Protein AF-A0A0B8QB41-F1 (afdb_monomer)

Structure (mmCIF, N/CA/C/O backbone):
data_AF-A0A0B8QB41-F1
#
_entry.id   AF-A0A0B8QB41-F1
#
loop_
_atom_site.group_PDB
_atom_site.id
_atom_site.type_symbol
_atom_site.label_atom_id
_atom_site.label_alt_id
_atom_site.label_comp_id
_atom_site.label_asym_id
_atom_site.label_entity_id
_atom_site.label_seq_id
_atom_site.pdbx_PDB_ins_code
_atom_site.Cartn_x
_atom_site.Cartn_y
_atom_site.Cartn_z
_atom_site.occupancy
_atom_site.B_iso_or_equiv
_atom_site.auth_seq_id
_atom_site.auth_comp_id
_atom_site.auth_asym_id
_atom_site.auth_atom_id
_atom_site.pdbx_PDB_model_num
ATOM 1 N N . MET A 1 1 ? 53.545 16.743 -6.040 1.00 55.19 1 MET A N 1
ATOM 2 C CA . MET A 1 1 ? 52.517 17.597 -5.387 1.00 55.19 1 MET A CA 1
ATOM 3 C C . MET A 1 1 ? 51.508 18.219 -6.361 1.00 55.19 1 MET A C 1
ATOM 5 O O . MET A 1 1 ? 50.331 18.245 -6.035 1.00 55.19 1 MET A O 1
ATOM 9 N N . LYS A 1 2 ? 51.918 18.702 -7.549 1.00 59.25 2 LYS A N 1
ATOM 10 C CA . LYS A 1 2 ? 50.999 19.301 -8.545 1.00 59.25 2 LYS A CA 1
ATOM 11 C C . LYS A 1 2 ? 50.004 18.291 -9.150 1.00 59.25 2 LYS A C 1
ATOM 13 O O . LYS A 1 2 ? 48.825 18.594 -9.238 1.00 59.25 2 LYS A O 1
ATOM 18 N N . PHE A 1 3 ? 50.458 17.072 -9.456 1.00 60.97 3 PHE A N 1
ATOM 19 C CA . PHE A 1 3 ? 49.613 15.994 -9.998 1.00 60.97 3 PHE A CA 1
ATOM 20 C C . PHE A 1 3 ? 48.490 15.551 -9.047 1.00 60.97 3 PHE A C 1
ATOM 22 O O . PHE A 1 3 ? 47.358 15.380 -9.479 1.00 60.97 3 PHE A O 1
ATOM 29 N N . ALA A 1 4 ? 48.778 15.447 -7.745 1.00 66.38 4 ALA A N 1
ATOM 30 C CA . ALA A 1 4 ? 47.772 15.104 -6.738 1.00 66.38 4 ALA A CA 1
ATOM 31 C C . ALA A 1 4 ? 46.666 16.172 -6.641 1.00 66.38 4 ALA A C 1
ATOM 33 O O . ALA A 1 4 ? 45.495 15.828 -6.565 1.00 66.38 4 ALA A O 1
ATOM 34 N N . LYS A 1 5 ? 47.022 17.463 -6.740 1.00 65.56 5 LYS A N 1
ATOM 35 C CA . LYS A 1 5 ? 46.047 18.569 -6.758 1.00 65.56 5 LYS A CA 1
ATOM 36 C C . LYS A 1 5 ? 45.160 18.557 -8.008 1.00 65.56 5 LYS A C 1
ATOM 38 O O . LYS A 1 5 ? 43.971 18.832 -7.902 1.00 65.56 5 LYS A O 1
ATOM 43 N N . ILE A 1 6 ? 45.725 18.220 -9.170 1.00 75.62 6 ILE A N 1
ATOM 44 C CA . ILE A 1 6 ? 44.975 18.102 -10.432 1.00 75.62 6 ILE A CA 1
ATOM 45 C C . ILE A 1 6 ? 43.997 16.920 -10.364 1.00 75.62 6 ILE A C 1
ATOM 47 O O . ILE A 1 6 ? 42.848 17.056 -10.771 1.00 75.62 6 ILE A O 1
ATOM 51 N N . LEU A 1 7 ? 44.419 15.793 -9.781 1.00 76.12 7 LEU A N 1
ATOM 52 C CA . LEU A 1 7 ? 43.577 14.606 -9.625 1.00 76.12 7 LEU A CA 1
ATOM 53 C C . LEU A 1 7 ? 42.414 14.840 -8.646 1.00 76.12 7 LEU A C 1
ATOM 55 O O . LEU A 1 7 ? 41.284 14.456 -8.935 1.00 76.12 7 LEU A O 1
ATOM 59 N N . SER A 1 8 ? 42.660 15.524 -7.524 1.00 74.75 8 SER A N 1
ATOM 60 C CA . SER A 1 8 ? 41.602 15.893 -6.573 1.00 74.75 8 SER A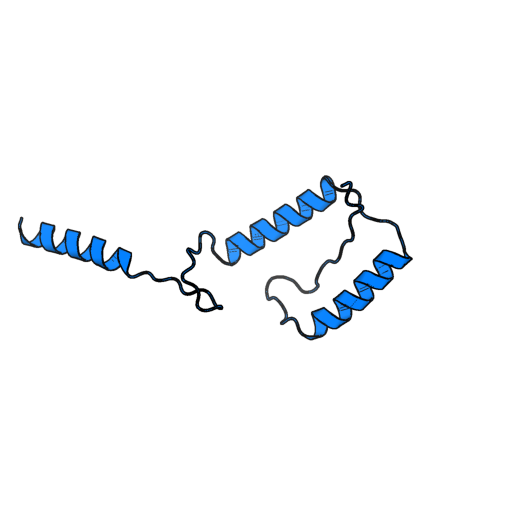 CA 1
ATOM 61 C C . SER A 1 8 ? 40.587 16.866 -7.178 1.00 74.75 8 SER A C 1
ATOM 63 O O . SER A 1 8 ? 39.390 16.716 -6.949 1.00 74.75 8 SER A O 1
ATOM 65 N N . LEU A 1 9 ? 41.040 17.835 -7.982 1.00 77.62 9 LEU A N 1
ATOM 66 C CA . LEU A 1 9 ? 40.146 18.782 -8.651 1.00 77.62 9 LEU A CA 1
ATOM 67 C C . LEU A 1 9 ? 39.301 18.094 -9.734 1.00 77.62 9 LEU A C 1
ATOM 69 O O . LEU A 1 9 ? 38.110 18.371 -9.846 1.00 77.62 9 LEU A O 1
ATOM 73 N N . ALA A 1 10 ? 39.888 17.152 -10.477 1.00 76.81 10 ALA A N 1
ATOM 74 C CA . ALA A 1 10 ? 39.166 16.351 -11.462 1.00 76.81 10 ALA A CA 1
ATOM 75 C C . ALA A 1 10 ? 38.068 15.485 -10.819 1.00 76.81 10 ALA A C 1
ATOM 77 O O . ALA A 1 10 ? 36.980 15.369 -11.376 1.00 76.81 10 ALA A O 1
ATOM 78 N N . LEU A 1 11 ? 38.318 14.931 -9.627 1.00 74.31 11 LEU A N 1
ATOM 79 C CA . LEU A 1 11 ? 37.346 14.100 -8.911 1.00 74.31 11 LEU A CA 1
ATOM 80 C C . LEU A 1 11 ? 36.149 14.914 -8.385 1.00 74.31 11 LEU A C 1
ATOM 82 O O . LEU A 1 11 ? 35.010 14.459 -8.469 1.00 74.31 11 LEU A O 1
ATOM 86 N N . VAL A 1 12 ? 36.391 16.141 -7.908 1.00 73.06 12 VAL A N 1
ATOM 87 C CA . VAL A 1 12 ? 35.328 17.076 -7.489 1.00 73.06 12 VAL A CA 1
ATOM 88 C C . VAL A 1 12 ? 34.487 17.523 -8.685 1.00 73.06 12 VAL A C 1
ATOM 90 O O . VAL A 1 12 ? 33.262 17.535 -8.605 1.00 73.06 12 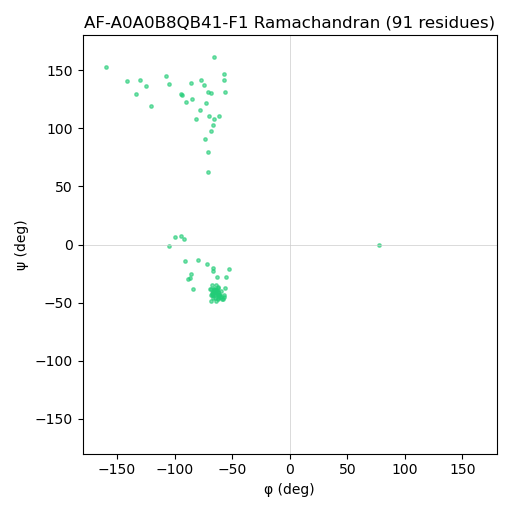VAL A O 1
ATOM 93 N N . VAL A 1 13 ? 35.130 17.841 -9.811 1.00 70.06 13 VAL A N 1
ATOM 94 C CA . VAL A 1 13 ? 34.433 18.234 -11.044 1.00 70.06 13 VAL A CA 1
ATOM 95 C C . VAL A 1 13 ? 33.605 17.075 -11.605 1.00 70.06 13 VAL A C 1
ATOM 97 O O . VAL A 1 13 ? 32.474 17.297 -12.023 1.00 70.06 13 VAL A O 1
ATOM 100 N N . ALA A 1 14 ? 34.102 15.836 -11.547 1.00 66.31 14 ALA A N 1
ATOM 101 C CA . ALA A 1 14 ? 33.359 14.654 -11.988 1.00 66.31 14 ALA A CA 1
ATOM 102 C C . ALA A 1 14 ? 32.089 14.390 -11.154 1.00 66.31 14 ALA A C 1
ATOM 104 O O . ALA A 1 14 ? 31.072 13.974 -11.709 1.00 66.31 14 ALA A O 1
ATOM 105 N N . GLY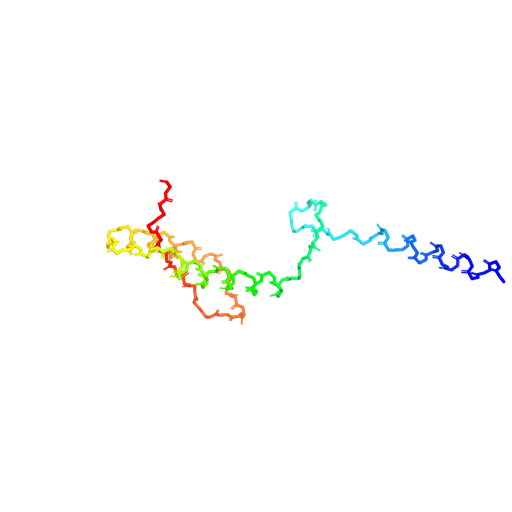 A 1 15 ? 32.110 14.684 -9.848 1.00 63.34 15 GLY A N 1
ATOM 106 C CA . GLY A 1 15 ? 30.943 14.536 -8.968 1.00 63.34 15 GLY A CA 1
ATOM 107 C C . GLY A 1 15 ? 29.790 15.502 -9.275 1.00 63.34 15 GLY A C 1
ATOM 108 O O . GLY A 1 15 ? 28.640 15.195 -8.970 1.00 63.34 15 GLY A O 1
ATOM 109 N N . LEU A 1 16 ? 30.068 16.639 -9.922 1.00 61.97 16 LEU A N 1
ATOM 110 C CA . LEU A 1 16 ? 29.058 17.651 -10.264 1.00 61.97 16 LEU A CA 1
ATOM 111 C C . LEU A 1 16 ? 28.229 17.299 -11.514 1.00 61.97 16 LEU A C 1
ATOM 113 O O . LEU A 1 16 ? 27.186 17.909 -11.737 1.00 61.97 16 LEU A O 1
ATOM 117 N N . PHE A 1 17 ? 28.654 16.311 -12.312 1.00 58.31 17 PHE A N 1
ATOM 118 C CA . PHE A 1 17 ? 27.949 15.876 -13.530 1.00 58.31 17 PHE A CA 1
ATOM 119 C C . PHE A 1 17 ? 26.999 14.687 -13.317 1.00 58.31 17 PHE A C 1
ATOM 121 O O . PHE A 1 17 ? 26.435 14.168 -14.282 1.00 58.31 17 PHE A O 1
ATOM 128 N N . GLY A 1 18 ? 26.777 14.261 -12.069 1.00 56.03 18 GLY A N 1
ATOM 129 C CA . GLY A 1 18 ? 25.772 13.258 -11.708 1.00 56.03 18 GL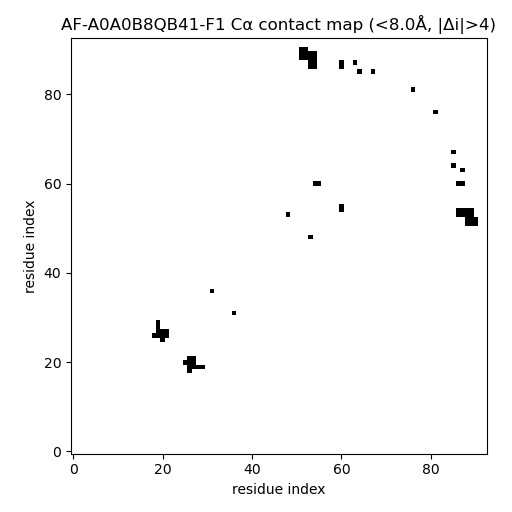Y A CA 1
ATOM 130 C C . GLY A 1 18 ? 24.341 13.792 -11.833 1.00 56.03 18 GLY A C 1
ATOM 131 O O . GLY A 1 18 ? 23.628 13.901 -10.840 1.00 56.03 18 GLY A O 1
ATOM 132 N N . CYS A 1 19 ? 23.907 14.164 -13.038 1.00 59.69 19 CYS A N 1
ATOM 133 C CA . CYS A 1 19 ? 22.531 14.577 -13.297 1.00 59.69 19 CYS A CA 1
ATOM 134 C C . CYS A 1 19 ? 21.612 13.348 -13.280 1.00 59.69 19 CYS A C 1
ATOM 136 O O . CYS A 1 19 ? 21.381 12.716 -14.312 1.00 59.69 19 CYS A O 1
ATOM 138 N N . ALA A 1 20 ? 21.069 13.018 -12.108 1.00 56.16 20 ALA A N 1
ATOM 139 C CA . ALA A 1 20 ? 19.929 12.118 -12.005 1.00 56.16 20 ALA A CA 1
ATOM 140 C C . ALA A 1 20 ? 18.740 12.755 -12.745 1.00 56.16 20 ALA A C 1
ATOM 142 O O . ALA A 1 20 ? 18.214 13.796 -12.345 1.00 56.16 20 ALA A O 1
ATOM 143 N N . LYS A 1 21 ? 18.349 12.170 -13.878 1.00 53.28 21 LYS A N 1
ATOM 144 C CA . LYS A 1 21 ? 17.190 12.630 -14.645 1.00 53.28 21 LYS A CA 1
ATOM 145 C C . LYS A 1 21 ? 15.937 11.991 -14.063 1.00 53.28 21 LYS A C 1
ATOM 147 O O . LYS A 1 21 ? 15.855 10.771 -13.965 1.00 53.28 21 LYS A O 1
ATOM 152 N N . SER A 1 22 ? 14.959 12.817 -13.696 1.00 53.41 22 SER A N 1
ATOM 153 C CA . SER A 1 22 ? 13.607 12.334 -13.415 1.00 53.41 22 SER A CA 1
ATOM 154 C C . SER A 1 22 ? 13.061 11.589 -14.639 1.00 53.41 22 SER A C 1
ATOM 156 O O . SER A 1 22 ? 13.304 12.053 -15.759 1.00 53.41 22 SER A O 1
ATOM 158 N N . PRO A 1 23 ? 12.233 10.543 -14.470 1.00 53.19 23 PRO A N 1
ATOM 159 C CA . PRO A 1 23 ? 11.448 9.964 -15.565 1.00 53.19 23 PRO A CA 1
ATOM 160 C C . PRO A 1 23 ? 10.609 11.007 -16.329 1.00 53.19 23 PRO A C 1
ATOM 162 O O . PRO A 1 23 ? 10.259 10.801 -17.484 1.00 53.19 23 PRO A O 1
ATOM 165 N N . THR A 1 24 ? 10.331 12.159 -15.702 1.00 67.38 24 THR A N 1
ATOM 166 C CA . THR A 1 24 ? 9.588 13.295 -16.280 1.00 67.38 24 THR A CA 1
ATOM 167 C C . THR A 1 24 ? 10.466 14.357 -16.960 1.00 67.38 24 THR A C 1
ATOM 169 O O . THR A 1 24 ? 9.968 15.408 -17.354 1.00 67.38 24 THR A O 1
ATOM 172 N N . GLY A 1 25 ? 11.782 14.144 -17.074 1.00 58.16 25 GLY A N 1
ATOM 173 C CA . GLY A 1 25 ? 12.707 15.088 -17.719 1.00 58.16 25 GLY A CA 1
ATOM 174 C C . GLY A 1 25 ? 13.087 16.312 -16.877 1.00 58.16 25 GLY A C 1
ATOM 175 O O . GLY A 1 25 ? 13.897 17.129 -17.314 1.00 58.16 25 GLY A O 1
ATOM 176 N N . ARG A 1 26 ? 12.560 16.441 -15.652 1.00 66.06 26 ARG A N 1
ATOM 177 C CA . ARG A 1 26 ? 12.990 17.481 -14.708 1.00 66.06 26 ARG A CA 1
ATOM 178 C C . ARG A 1 26 ? 14.324 17.122 -14.056 1.00 66.06 26 ARG A C 1
ATOM 180 O O . ARG A 1 26 ? 14.542 15.973 -13.664 1.00 66.06 26 ARG A O 1
ATOM 187 N N . ASN A 1 27 ? 15.172 18.130 -13.856 1.00 59.25 27 ASN A N 1
ATOM 188 C CA . ASN A 1 27 ? 16.317 18.028 -12.955 1.00 59.25 27 ASN A CA 1
ATOM 189 C C . ASN A 1 27 ? 15.774 17.891 -11.527 1.00 59.25 27 ASN A C 1
ATOM 191 O O . ASN A 1 27 ? 15.284 18.865 -10.957 1.00 59.25 27 ASN A O 1
ATOM 195 N N . GLN A 1 28 ? 15.794 16.676 -10.981 1.00 59.72 28 GLN A N 1
ATOM 196 C CA . GLN A 1 28 ? 15.351 16.404 -9.619 1.00 59.72 28 GLN A CA 1
ATOM 197 C C . GLN A 1 28 ? 16.476 15.716 -8.858 1.00 59.72 28 GLN A C 1
ATOM 199 O O . GLN A 1 28 ? 17.116 14.800 -9.372 1.00 59.72 28 GLN A O 1
ATOM 204 N N . VAL A 1 29 ? 16.700 16.144 -7.622 1.00 73.62 29 VAL A N 1
ATOM 205 C CA . VAL A 1 29 ? 17.589 15.424 -6.715 1.00 73.62 29 VAL A CA 1
ATOM 206 C C . VAL A 1 29 ? 16.813 14.224 -6.181 1.00 73.62 29 VAL A C 1
ATOM 208 O O . VAL A 1 29 ? 15.792 14.389 -5.515 1.00 73.62 29 VAL A O 1
ATOM 211 N N . ILE A 1 30 ? 17.269 13.016 -6.507 1.00 72.56 30 ILE A N 1
ATOM 212 C CA . ILE A 1 30 ? 16.731 11.780 -5.936 1.00 72.56 30 ILE A CA 1
ATOM 213 C C . ILE A 1 30 ? 17.397 11.590 -4.571 1.00 72.56 30 ILE A C 1
ATOM 215 O O . ILE A 1 30 ? 18.591 11.316 -4.499 1.00 72.56 30 ILE A O 1
ATOM 219 N N . LEU 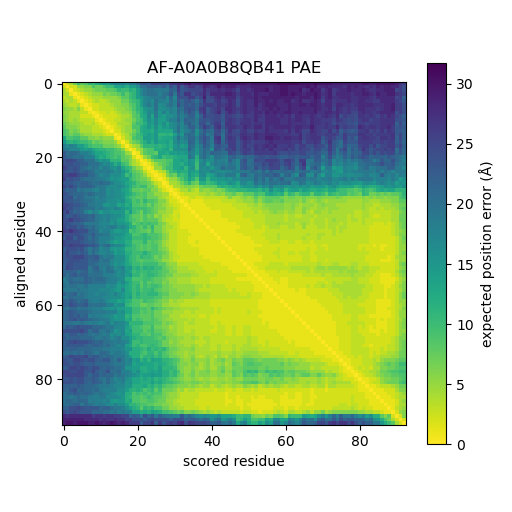A 1 31 ? 16.633 11.793 -3.495 1.00 84.06 31 LEU A N 1
ATOM 220 C CA . LEU A 1 31 ? 17.131 11.677 -2.116 1.00 84.06 31 LEU A CA 1
ATOM 221 C C . LEU A 1 31 ? 17.084 10.241 -1.578 1.00 84.06 31 LEU A C 1
ATOM 223 O O . LEU A 1 31 ? 17.852 9.900 -0.685 1.00 84.06 31 LEU A O 1
ATOM 227 N N . PHE A 1 32 ? 16.193 9.414 -2.123 1.00 84.94 32 PHE A N 1
ATOM 228 C CA . PHE A 1 32 ? 15.946 8.045 -1.679 1.00 84.94 32 PHE A CA 1
ATOM 229 C C . PHE A 1 32 ? 15.974 7.103 -2.877 1.00 84.94 32 PHE A C 1
ATOM 231 O O . PHE A 1 32 ? 15.462 7.452 -3.942 1.00 84.94 32 PHE A O 1
ATOM 238 N N . SER A 1 33 ? 16.542 5.910 -2.701 1.00 86.38 33 SER A N 1
ATOM 239 C CA . SER A 1 33 ? 16.433 4.849 -3.705 1.00 86.38 33 SER A CA 1
ATOM 240 C C . SER A 1 33 ? 14.985 4.373 -3.851 1.00 86.38 33 SER A C 1
ATOM 242 O O . SER A 1 33 ? 14.171 4.534 -2.940 1.00 86.38 33 SER A O 1
ATOM 244 N N . ASP A 1 34 ? 14.672 3.700 -4.958 1.00 83.19 34 ASP A N 1
ATOM 245 C CA . ASP A 1 34 ? 13.348 3.096 -5.170 1.00 83.19 34 ASP A CA 1
ATOM 246 C C . ASP A 1 34 ? 12.971 2.117 -4.043 1.00 83.19 34 ASP A C 1
ATOM 248 O O . ASP A 1 34 ? 11.824 2.076 -3.591 1.00 83.19 34 ASP A O 1
ATOM 252 N N . SER A 1 35 ? 13.953 1.367 -3.530 1.00 86.25 35 SER A N 1
ATOM 253 C CA . SER A 1 35 ? 13.768 0.457 -2.396 1.00 86.25 35 SER A CA 1
ATOM 254 C C . SER A 1 35 ? 13.474 1.196 -1.088 1.00 86.25 35 SER A C 1
ATOM 256 O O . SER A 1 35 ? 12.561 0.800 -0.365 1.00 86.25 35 SER A O 1
ATOM 258 N N . GLN A 1 36 ? 14.191 2.289 -0.803 1.00 89.75 36 GLN A N 1
ATOM 259 C CA . GLN A 1 36 ? 13.930 3.127 0.370 1.00 89.75 36 GLN A CA 1
ATOM 260 C C . GLN A 1 36 ? 12.553 3.787 0.275 1.00 89.75 36 GLN A C 1
ATOM 262 O O . GLN A 1 36 ? 11.811 3.781 1.251 1.00 89.75 36 GLN A O 1
ATOM 267 N N . MET A 1 37 ? 12.180 4.303 -0.898 1.00 88.62 37 MET A N 1
ATOM 268 C CA . MET A 1 37 ? 10.867 4.910 -1.117 1.00 88.62 37 MET A CA 1
ATOM 269 C C . MET A 1 37 ? 9.734 3.895 -0.934 1.00 88.62 37 MET A C 1
ATOM 271 O O . MET A 1 37 ? 8.739 4.198 -0.281 1.00 88.62 37 MET A O 1
ATOM 275 N N . SER A 1 38 ? 9.904 2.673 -1.447 1.00 87.81 38 SER A N 1
ATOM 276 C CA . SER A 1 38 ? 8.928 1.590 -1.265 1.00 87.81 38 SER A CA 1
ATOM 277 C C . SER A 1 38 ? 8.757 1.225 0.212 1.00 87.81 38 SER A C 1
ATOM 279 O O . SER A 1 38 ? 7.634 1.076 0.689 1.00 87.81 38 SER A O 1
ATOM 281 N N . GLN A 1 39 ? 9.865 1.127 0.955 1.00 91.06 39 GLN A N 1
ATOM 282 C CA . GLN A 1 39 ? 9.839 0.840 2.388 1.00 91.06 39 GLN A CA 1
ATOM 283 C C . GLN A 1 39 ? 9.162 1.960 3.187 1.00 91.06 39 GLN A C 1
ATOM 285 O O . GLN A 1 39 ? 8.323 1.677 4.040 1.00 91.06 39 GLN A O 1
ATOM 290 N N . LEU A 1 40 ? 9.504 3.220 2.900 1.00 93.44 40 LEU A N 1
ATOM 291 C CA . LEU A 1 40 ? 8.884 4.381 3.537 1.00 93.44 40 LEU A CA 1
ATOM 292 C C . LEU A 1 40 ? 7.379 4.424 3.256 1.00 93.44 40 LEU A C 1
ATOM 294 O O . LEU A 1 40 ? 6.603 4.619 4.183 1.00 93.44 40 LEU A O 1
ATOM 298 N N . GLY A 1 41 ? 6.960 4.171 2.013 1.00 91.88 41 GLY A N 1
ATOM 299 C CA . GLY A 1 41 ? 5.545 4.100 1.647 1.00 91.88 41 GLY A CA 1
ATOM 300 C C . GLY A 1 41 ? 4.784 3.028 2.431 1.00 91.88 41 GLY A C 1
ATOM 301 O O . GLY A 1 41 ? 3.735 3.322 3.000 1.00 91.88 41 GLY A O 1
ATOM 302 N N . ALA A 1 42 ? 5.337 1.814 2.525 1.00 92.38 42 ALA A N 1
ATOM 303 C CA . ALA A 1 42 ? 4.738 0.732 3.308 1.00 92.38 42 ALA A CA 1
ATOM 304 C C . ALA A 1 42 ? 4.644 1.087 4.803 1.00 92.38 42 ALA A C 1
ATOM 306 O O . ALA A 1 42 ? 3.596 0.908 5.419 1.00 92.38 42 ALA A O 1
ATOM 307 N N . GLN A 1 43 ? 5.711 1.650 5.378 1.00 95.81 43 GLN A N 1
ATOM 308 C CA . GLN A 1 43 ? 5.725 2.074 6.778 1.00 95.81 43 GLN A CA 1
ATOM 309 C C . GLN A 1 43 ? 4.694 3.176 7.056 1.00 95.81 43 GLN A C 1
ATOM 311 O O . GLN A 1 43 ? 3.946 3.083 8.028 1.00 95.81 43 GLN A O 1
ATOM 316 N N . SER A 1 44 ? 4.638 4.208 6.210 1.00 96.00 44 SER A N 1
ATOM 317 C CA . SER A 1 44 ? 3.671 5.298 6.354 1.00 96.00 44 SER A CA 1
ATOM 318 C C . SER A 1 44 ? 2.234 4.800 6.231 1.00 96.00 44 SER A C 1
ATOM 320 O O . SER A 1 44 ? 1.368 5.266 6.964 1.00 96.00 44 SER A O 1
ATOM 322 N N . PHE A 1 45 ? 1.973 3.828 5.357 1.00 95.56 45 PHE A N 1
ATOM 323 C CA . PHE A 1 45 ? 0.644 3.246 5.211 1.00 95.56 45 PHE A CA 1
ATOM 324 C C . PHE A 1 45 ? 0.205 2.454 6.454 1.00 95.56 45 PHE A C 1
ATOM 326 O O . PHE A 1 45 ? -0.918 2.626 6.929 1.00 95.56 45 PHE A O 1
ATOM 333 N N . GLU A 1 46 ? 1.098 1.654 7.047 1.00 96.31 46 GLU A N 1
ATOM 334 C CA . GLU A 1 46 ? 0.822 0.980 8.325 1.00 96.31 46 GLU A CA 1
ATOM 335 C C . GLU A 1 46 ? 0.588 1.974 9.465 1.00 96.31 46 GLU A C 1
ATOM 337 O O . GLU A 1 46 ? -0.334 1.800 10.263 1.00 96.31 46 GLU A O 1
ATOM 342 N N . GLN A 1 47 ? 1.374 3.051 9.517 1.00 96.62 47 GLN A N 1
ATOM 343 C CA . GLN A 1 47 ? 1.182 4.119 10.495 1.00 96.62 47 GLN A CA 1
ATOM 344 C C . GLN A 1 47 ? -0.188 4.793 10.324 1.00 96.62 47 GLN A C 1
ATOM 346 O O . GLN A 1 47 ? -0.908 4.975 11.303 1.00 96.62 47 GLN A O 1
ATOM 351 N N . MET A 1 48 ? -0.608 5.082 9.089 1.00 95.19 48 MET A N 1
ATOM 352 C CA . MET A 1 48 ? -1.937 5.640 8.818 1.00 95.19 48 MET A CA 1
ATOM 353 C C . MET A 1 48 ? -3.065 4.724 9.303 1.00 95.19 48 MET A C 1
ATOM 355 O O . MET A 1 48 ? -4.025 5.220 9.885 1.00 95.19 48 MET A O 1
ATOM 359 N N . LYS A 1 49 ? -2.944 3.401 9.129 1.00 95.31 49 LYS A N 1
ATOM 360 C CA . LYS A 1 49 ? -3.930 2.433 9.647 1.00 95.31 49 LYS A CA 1
ATOM 361 C C . LYS A 1 49 ? -4.041 2.431 11.171 1.00 95.31 49 LYS A C 1
ATOM 363 O O . LYS A 1 49 ? -5.100 2.096 11.694 1.00 95.31 49 LYS A O 1
ATOM 368 N N . GLN A 1 50 ? -2.972 2.793 11.875 1.00 95.12 50 GLN A N 1
ATOM 369 C CA . GLN A 1 50 ? -2.964 2.894 13.335 1.00 95.12 50 GLN A CA 1
ATOM 370 C C . GLN A 1 50 ? -3.506 4.241 13.827 1.00 95.12 50 GLN A C 1
ATOM 372 O O . GLN A 1 50 ? -4.201 4.292 14.840 1.00 95.12 50 GLN A O 1
ATOM 377 N N . GLU A 1 51 ? -3.181 5.327 13.127 1.00 94.56 51 GLU A N 1
ATOM 378 C CA . GLU A 1 51 ? -3.494 6.695 13.556 1.00 94.56 51 GLU A CA 1
ATOM 379 C C . GLU A 1 51 ? -4.866 7.185 13.086 1.00 94.56 51 GLU A C 1
ATOM 381 O O . GLU A 1 51 ? -5.485 8.020 13.746 1.00 94.56 51 GLU A O 1
ATOM 386 N N . GLN A 1 52 ? -5.348 6.694 11.943 1.00 94.25 52 GLN A N 1
ATOM 387 C CA . GLN A 1 52 ? -6.590 7.148 11.328 1.00 94.25 52 GLN A CA 1
ATOM 388 C C . GLN A 1 52 ? -7.692 6.107 11.474 1.00 94.25 52 GLN A C 1
ATOM 390 O O . GLN A 1 52 ? -7.477 4.898 11.398 1.00 94.25 52 GLN A O 1
ATOM 395 N N . LYS A 1 53 ? -8.923 6.590 11.637 1.00 95.06 53 LYS A N 1
ATOM 396 C CA . LYS A 1 53 ? -10.091 5.719 11.664 1.00 95.06 53 LYS A CA 1
ATOM 397 C C . LYS A 1 53 ? -10.370 5.199 10.253 1.00 95.06 53 LYS A C 1
ATOM 399 O O . LYS A 1 53 ? -10.608 5.983 9.341 1.00 95.06 53 LYS A O 1
ATOM 404 N N . ILE A 1 54 ? -10.383 3.880 10.086 1.00 95.75 54 ILE A N 1
ATOM 405 C CA . ILE A 1 54 ? -10.799 3.239 8.833 1.00 95.75 54 ILE A CA 1
ATOM 406 C C . ILE A 1 54 ? -12.314 3.391 8.667 1.00 95.75 54 ILE A C 1
ATOM 408 O O . ILE A 1 54 ? -13.084 3.112 9.594 1.00 95.75 54 ILE A O 1
ATOM 412 N N . SER A 1 55 ? -12.731 3.824 7.480 1.00 96.75 55 SER A N 1
ATOM 413 C CA . SER A 1 55 ? -14.131 4.035 7.146 1.00 96.75 55 SER A CA 1
ATOM 414 C C . SER A 1 55 ? -14.885 2.715 7.064 1.00 96.75 55 SER A C 1
ATOM 416 O O . SER A 1 55 ? -14.473 1.788 6.367 1.00 96.75 55 SER A O 1
ATOM 418 N N . GLN A 1 56 ? -16.028 2.638 7.744 1.00 96.44 56 GLN A N 1
ATOM 419 C CA . GLN A 1 56 ? -16.938 1.488 7.666 1.00 96.44 56 GLN A CA 1
ATOM 420 C C . GLN A 1 56 ? -18.127 1.727 6.725 1.00 96.44 56 GLN A C 1
ATOM 422 O O . GLN A 1 56 ? -19.036 0.896 6.654 1.00 96.44 56 GLN A O 1
ATOM 427 N N . ASP A 1 57 ? -18.135 2.846 5.996 1.00 97.50 57 ASP A N 1
ATOM 428 C CA . ASP A 1 57 ? -19.197 3.158 5.048 1.00 97.50 57 ASP A CA 1
ATOM 429 C C . ASP A 1 57 ? -19.128 2.225 3.831 1.00 97.50 57 ASP A C 1
ATOM 431 O O . ASP A 1 57 ? -18.180 2.252 3.042 1.00 97.50 57 ASP A O 1
ATOM 435 N N . LYS A 1 58 ? -20.114 1.333 3.704 1.00 97.31 58 LYS A N 1
ATOM 436 C CA . LYS A 1 58 ? -20.092 0.279 2.680 1.00 97.31 58 LYS A CA 1
ATOM 437 C C . LYS A 1 58 ? -20.229 0.837 1.268 1.00 97.31 58 LYS A C 1
ATOM 439 O O . LYS A 1 58 ? -19.631 0.281 0.352 1.00 97.31 58 LYS A O 1
ATOM 444 N N . GLU A 1 59 ? -21.008 1.901 1.094 1.00 97.62 59 GLU A N 1
ATOM 445 C CA . GLU A 1 59 ? -21.252 2.510 -0.214 1.00 97.62 59 GLU A CA 1
ATOM 446 C C . GLU A 1 59 ? -19.981 3.182 -0.745 1.00 97.62 59 GLU A C 1
ATOM 448 O O . GLU A 1 59 ? -19.539 2.883 -1.855 1.00 97.62 59 GLU A O 1
ATOM 453 N N . THR A 1 60 ? -19.328 3.994 0.086 1.00 97.00 60 THR A N 1
ATOM 454 C CA . THR A 1 60 ? -18.068 4.667 -0.246 1.00 97.00 60 THR A CA 1
ATOM 455 C C . THR A 1 60 ? -16.956 3.661 -0.507 1.00 97.00 60 THR A C 1
ATOM 457 O O . THR A 1 60 ? -16.259 3.774 -1.514 1.00 97.00 60 THR A O 1
ATOM 460 N N . ASN A 1 61 ? -16.804 2.643 0.348 1.00 97.88 61 ASN A N 1
ATOM 461 C CA . ASN A 1 61 ? -15.798 1.600 0.137 1.00 97.88 61 ASN A CA 1
ATOM 462 C C . ASN A 1 61 ? -16.036 0.837 -1.177 1.00 97.88 61 ASN A C 1
ATOM 464 O O . ASN A 1 61 ? -15.091 0.619 -1.932 1.00 97.88 61 ASN A O 1
ATOM 468 N N . ALA A 1 62 ? -17.285 0.475 -1.492 1.00 98.12 62 ALA A N 1
ATOM 469 C CA . ALA A 1 62 ? -17.615 -0.198 -2.749 1.00 98.12 62 ALA A CA 1
ATOM 470 C C . ALA A 1 62 ? -17.342 0.691 -3.972 1.00 98.12 62 ALA A C 1
ATOM 472 O O . ALA A 1 62 ? -16.812 0.218 -4.979 1.00 98.12 62 ALA A O 1
ATOM 473 N N . TYR A 1 63 ? -17.668 1.982 -3.882 1.00 97.88 63 TYR A N 1
ATOM 474 C CA . TYR A 1 63 ? -17.404 2.941 -4.949 1.00 97.88 63 TYR A CA 1
ATOM 475 C C . TYR A 1 63 ? -15.902 3.124 -5.196 1.00 97.88 63 TYR A C 1
ATOM 477 O O . TYR A 1 63 ? -15.452 3.011 -6.338 1.00 97.88 63 TYR A O 1
ATOM 485 N N . VAL A 1 64 ? -15.117 3.347 -4.137 1.00 97.94 64 VAL A N 1
ATOM 486 C CA . VAL A 1 64 ? -13.657 3.478 -4.239 1.00 97.94 64 VAL A CA 1
ATOM 487 C C . VAL A 1 64 ? -13.052 2.206 -4.820 1.00 97.94 64 VAL A C 1
ATOM 489 O O . VAL A 1 64 ? -12.273 2.312 -5.764 1.00 97.94 64 VAL A O 1
ATOM 492 N N . GLN A 1 65 ? -13.470 1.027 -4.345 1.00 97.62 65 GLN A N 1
ATOM 493 C CA . GLN A 1 65 ? -12.988 -0.249 -4.871 1.00 97.62 65 GLN A CA 1
ATOM 494 C C . GLN A 1 65 ? -13.260 -0.382 -6.375 1.00 97.62 65 GLN A C 1
ATOM 496 O O . GLN A 1 65 ? -12.351 -0.704 -7.136 1.00 97.62 65 GLN A O 1
ATOM 501 N N . CYS A 1 66 ? -14.478 -0.058 -6.822 1.00 97.75 66 CYS A N 1
ATOM 502 C CA . CYS A 1 66 ? -14.855 -0.091 -8.236 1.00 97.75 66 CYS A CA 1
ATOM 503 C C . CYS A 1 66 ? -13.945 0.800 -9.097 1.00 97.75 66 CYS A C 1
ATOM 505 O O . CYS A 1 66 ? -13.475 0.383 -10.157 1.00 97.75 66 CYS A O 1
ATOM 507 N N . VAL A 1 67 ? -13.660 2.021 -8.636 1.00 97.81 67 VAL A N 1
ATOM 508 C CA . VAL A 1 67 ? -12.761 2.941 -9.345 1.00 97.81 67 VAL A CA 1
ATOM 509 C C . VAL A 1 67 ? -11.328 2.409 -9.346 1.00 97.81 67 VAL A C 1
ATOM 511 O O . VAL A 1 67 ? -10.682 2.398 -10.396 1.00 97.81 67 VAL A O 1
ATOM 514 N N . THR A 1 68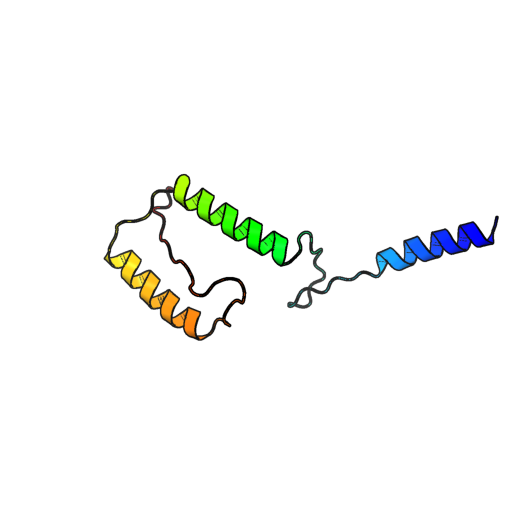 ? -10.826 1.940 -8.201 1.00 97.50 68 THR A N 1
ATOM 515 C CA . THR A 1 68 ? -9.456 1.426 -8.103 1.00 97.50 68 THR A CA 1
ATOM 516 C C . THR A 1 68 ? -9.257 0.172 -8.938 1.00 97.50 68 THR A C 1
ATOM 518 O O . THR A 1 68 ? -8.241 0.082 -9.615 1.00 97.50 68 THR A O 1
ATOM 521 N N . ASP A 1 69 ? -10.226 -0.743 -8.986 1.00 96.25 69 ASP A N 1
ATOM 522 C CA . ASP A 1 69 ? -10.140 -1.960 -9.799 1.00 96.25 69 ASP A CA 1
ATOM 523 C C . ASP A 1 69 ? -9.902 -1.616 -11.272 1.00 96.25 69 ASP A C 1
ATOM 525 O O . ASP A 1 69 ? -9.006 -2.176 -11.903 1.00 96.25 69 ASP A O 1
ATOM 529 N N . ARG A 1 70 ? -10.621 -0.613 -11.795 1.00 96.88 70 ARG A N 1
ATOM 530 C CA . ARG A 1 70 ? -10.442 -0.128 -13.172 1.00 96.88 70 ARG A CA 1
ATOM 531 C C . ARG A 1 70 ? -9.089 0.521 -13.416 1.00 96.88 70 ARG A C 1
ATOM 533 O O . ARG A 1 70 ? -8.525 0.358 -14.493 1.00 96.88 70 ARG A O 1
ATOM 540 N N . ILE A 1 71 ? -8.570 1.272 -12.448 1.00 95.62 71 ILE A N 1
ATOM 541 C CA . ILE A 1 71 ? -7.253 1.910 -12.569 1.00 95.62 71 ILE A CA 1
ATOM 542 C C . ILE A 1 71 ? -6.152 0.845 -12.553 1.00 95.62 71 ILE A C 1
ATOM 544 O O . ILE A 1 71 ? -5.227 0.896 -13.365 1.00 95.62 71 ILE A O 1
ATOM 548 N N . LEU A 1 72 ? -6.265 -0.134 -11.654 1.00 94.56 72 LEU A N 1
ATOM 549 C CA . LEU A 1 72 ? -5.265 -1.176 -11.446 1.00 94.56 72 LEU A CA 1
ATOM 550 C C . LEU A 1 72 ? -5.121 -2.127 -12.644 1.00 94.56 72 LEU A C 1
ATOM 552 O O . LEU A 1 72 ? -4.050 -2.708 -12.801 1.00 94.56 72 LEU A O 1
ATOM 556 N N . GLU A 1 73 ? -6.118 -2.220 -13.535 1.00 94.31 73 GLU A N 1
ATOM 557 C CA . GLU A 1 73 ? -6.001 -2.919 -14.832 1.00 94.31 73 GLU A CA 1
ATOM 558 C C . GLU A 1 73 ? -4.833 -2.389 -15.692 1.00 94.31 73 GLU A C 1
ATOM 560 O O . GLU A 1 73 ? -4.247 -3.138 -16.476 1.00 94.31 73 GLU A O 1
ATOM 565 N N . TYR A 1 74 ? -4.462 -1.115 -15.527 1.00 94.00 74 TYR A N 1
ATOM 566 C CA . TYR A 1 74 ? -3.412 -0.446 -16.305 1.00 94.00 74 TYR A CA 1
ATOM 567 C C . TYR A 1 74 ? -2.103 -0.257 -15.531 1.00 94.00 74 TYR A C 1
ATOM 569 O O . TYR A 1 74 ? -1.134 0.278 -16.076 1.00 94.00 74 TYR A O 1
ATOM 577 N N . VAL A 1 75 ? -2.049 -0.682 -14.267 1.00 90.12 75 VAL A N 1
ATOM 578 C CA . VAL A 1 75 ? -0.847 -0.575 -13.437 1.00 90.12 75 VAL A CA 1
ATOM 579 C C . VAL A 1 75 ? -0.013 -1.849 -13.601 1.00 90.12 75 VAL A C 1
ATOM 581 O O . VAL A 1 75 ? -0.507 -2.944 -13.320 1.00 90.12 75 VAL A O 1
ATOM 584 N N . PRO A 1 76 ? 1.263 -1.755 -14.025 1.00 89.25 76 PRO A N 1
ATOM 585 C CA . PRO A 1 76 ? 2.130 -2.921 -14.121 1.00 89.25 76 PRO A CA 1
ATOM 586 C C . PRO A 1 76 ? 2.253 -3.643 -12.779 1.00 89.25 76 PRO A C 1
ATOM 588 O O . PRO A 1 76 ? 2.372 -3.010 -11.723 1.00 89.25 76 PRO A O 1
ATOM 591 N N . LYS A 1 77 ? 2.275 -4.978 -12.831 1.00 87.38 77 LYS A N 1
ATOM 592 C CA . LYS A 1 77 ? 2.495 -5.812 -11.646 1.00 87.38 77 LYS A CA 1
ATOM 593 C C . LYS A 1 77 ? 3.811 -5.429 -10.974 1.00 87.38 77 LYS A C 1
ATOM 595 O O . LYS A 1 77 ? 4.842 -5.326 -11.639 1.00 87.38 77 LYS A O 1
ATOM 600 N N . GLN A 1 78 ? 3.759 -5.232 -9.662 1.00 85.00 78 GLN A N 1
ATOM 601 C CA . GLN A 1 78 ? 4.938 -4.920 -8.868 1.00 85.00 78 GLN A CA 1
ATOM 602 C C . GLN A 1 78 ? 5.640 -6.224 -8.465 1.00 85.00 78 GLN A C 1
ATOM 604 O O . GLN A 1 78 ? 4.969 -7.190 -8.115 1.00 85.00 78 GLN A O 1
ATOM 609 N N . PRO A 1 79 ? 6.980 -6.291 -8.498 1.00 83.75 79 PRO A N 1
ATOM 610 C CA . PRO A 1 79 ? 7.711 -7.495 -8.101 1.00 83.75 79 PRO A CA 1
ATOM 611 C C . PRO A 1 79 ? 7.684 -7.746 -6.585 1.00 83.75 79 PRO A C 1
ATOM 613 O O . PRO A 1 79 ? 8.015 -8.841 -6.143 1.00 83.75 79 PRO A O 1
ATOM 616 N N . SER A 1 80 ? 7.338 -6.735 -5.785 1.00 81.88 80 SER A N 1
ATOM 617 C CA . SER A 1 80 ? 7.386 -6.773 -4.322 1.00 81.88 80 SER A CA 1
ATOM 618 C C . SER A 1 80 ? 6.090 -7.242 -3.653 1.00 81.88 80 SER A C 1
ATOM 620 O O . SER A 1 80 ? 6.125 -7.541 -2.462 1.00 81.88 80 SER A O 1
ATOM 622 N N . PHE A 1 81 ? 4.962 -7.306 -4.371 1.00 83.38 81 PHE A N 1
ATOM 623 C CA . PHE A 1 81 ? 3.674 -7.739 -3.821 1.00 83.38 81 PHE A CA 1
ATOM 624 C C . PHE A 1 81 ? 2.693 -8.187 -4.913 1.00 83.38 81 PHE A C 1
ATOM 626 O O . PHE A 1 81 ? 2.720 -7.692 -6.038 1.00 83.38 81 PHE A O 1
ATOM 633 N N . ASP A 1 82 ? 1.776 -9.088 -4.553 1.00 85.06 82 ASP A N 1
ATOM 634 C CA . ASP A 1 82 ? 0.827 -9.684 -5.503 1.00 85.06 82 ASP A CA 1
ATOM 635 C C . ASP A 1 82 ? -0.451 -8.860 -5.711 1.00 85.06 82 ASP A C 1
ATOM 637 O O . ASP A 1 82 ? -1.085 -8.945 -6.767 1.00 85.06 82 ASP A O 1
ATOM 641 N N . LYS A 1 83 ? -0.873 -8.096 -4.695 1.00 88.25 83 LYS A N 1
ATOM 642 C CA . LYS A 1 83 ? -2.141 -7.351 -4.686 1.00 88.25 83 LYS A CA 1
ATOM 643 C C . LYS A 1 83 ? -1.982 -5.988 -4.027 1.00 88.25 83 LYS A C 1
ATOM 645 O O . LYS A 1 83 ? -1.306 -5.869 -3.011 1.00 88.25 83 LYS A O 1
ATOM 650 N N . TRP A 1 84 ? -2.650 -4.988 -4.594 1.00 92.94 84 TRP A N 1
ATOM 651 C CA . TRP A 1 84 ? -2.780 -3.669 -3.983 1.00 92.94 84 TRP A CA 1
ATOM 652 C C . TRP A 1 84 ? -3.770 -3.716 -2.817 1.00 92.94 84 TRP A C 1
ATOM 654 O O . TRP A 1 84 ? -4.834 -4.324 -2.930 1.00 92.94 84 TRP A O 1
ATOM 664 N N . GLU A 1 85 ? -3.421 -3.060 -1.713 1.00 94.12 85 GLU A N 1
ATOM 665 C CA . GLU A 1 85 ? -4.320 -2.834 -0.581 1.00 94.12 85 GLU A CA 1
ATOM 666 C C . GLU A 1 85 ? -4.993 -1.465 -0.746 1.00 94.12 85 GLU A C 1
ATOM 668 O O . GLU A 1 85 ? -4.321 -0.459 -0.978 1.00 94.12 85 GLU A O 1
ATOM 673 N N . VAL A 1 86 ? -6.324 -1.428 -0.651 1.00 95.88 86 VAL A N 1
ATOM 674 C CA . VAL A 1 86 ? -7.130 -0.207 -0.783 1.00 95.88 86 VAL A CA 1
ATOM 675 C C . VAL A 1 86 ? -7.901 -0.013 0.515 1.00 95.88 86 VAL A C 1
ATOM 677 O O . VAL A 1 86 ? -8.681 -0.875 0.912 1.00 95.88 86 VAL A O 1
ATOM 680 N N . VAL A 1 87 ? -7.665 1.112 1.192 1.00 96.81 87 VAL A N 1
ATOM 681 C CA . VAL A 1 87 ? -8.300 1.447 2.474 1.00 96.81 87 VAL A CA 1
ATOM 682 C C . VAL A 1 87 ? -8.794 2.885 2.420 1.00 96.81 87 VAL A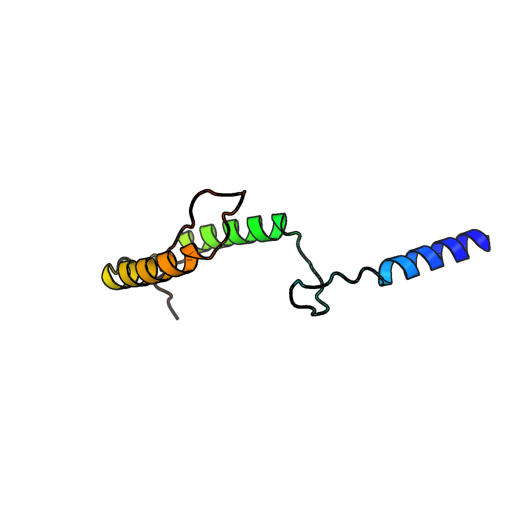 C 1
ATOM 684 O O . VAL A 1 87 ? -8.043 3.793 2.062 1.00 96.81 87 VAL A O 1
ATOM 687 N N . VAL A 1 88 ? -10.060 3.092 2.785 1.00 96.50 88 VAL A N 1
ATOM 688 C CA . VAL A 1 88 ? -10.646 4.424 2.959 1.00 96.50 88 VAL A CA 1
ATOM 689 C C . VAL A 1 88 ? -10.545 4.807 4.429 1.00 96.50 88 VAL A C 1
ATOM 691 O O . VAL A 1 88 ? -10.957 4.048 5.305 1.00 96.50 88 VAL A O 1
ATOM 694 N N . PHE A 1 89 ? -10.016 5.993 4.705 1.00 95.69 89 PHE A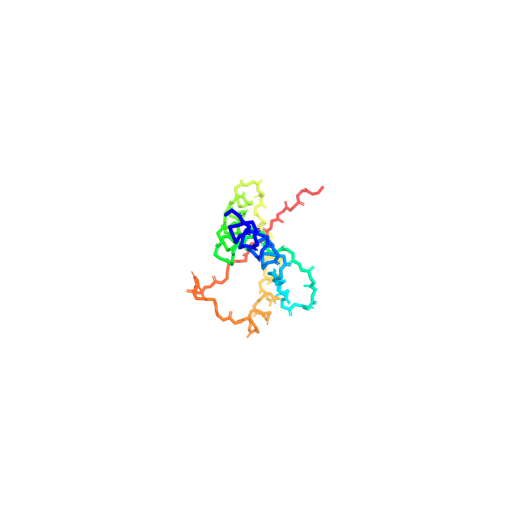 N 1
ATOM 695 C CA . PHE A 1 89 ? -9.941 6.550 6.051 1.00 95.69 89 PHE A CA 1
ATOM 696 C C . PHE A 1 89 ? -10.999 7.641 6.220 1.00 95.69 89 PHE A C 1
ATOM 698 O O . PHE A 1 89 ? -11.182 8.473 5.331 1.00 95.69 89 PHE A O 1
ATOM 705 N N . ASP A 1 90 ? -11.671 7.658 7.371 1.00 91.44 90 ASP A N 1
ATOM 706 C CA . ASP A 1 90 ? -12.517 8.765 7.813 1.00 91.44 90 ASP A CA 1
ATOM 707 C C . ASP A 1 90 ? -11.583 9.929 8.184 1.00 91.44 90 ASP A C 1
ATOM 709 O O . ASP A 1 90 ? -11.214 10.120 9.344 1.00 91.44 90 ASP A O 1
ATOM 713 N N . SER A 1 91 ? -11.100 10.671 7.188 1.00 73.50 91 SER A N 1
ATOM 714 C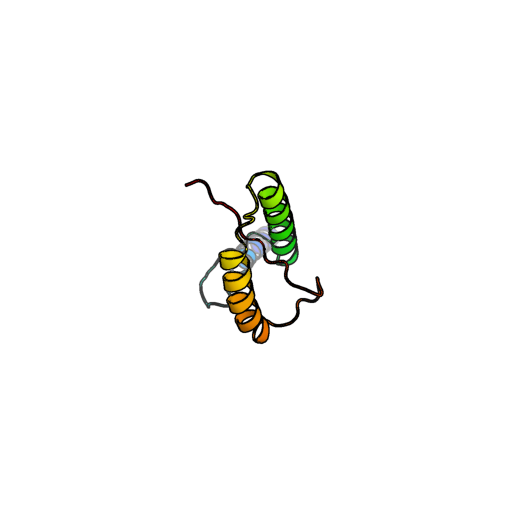 CA . SER A 1 91 ? -10.194 11.791 7.426 1.00 73.50 91 SER A CA 1
ATOM 715 C C . SER A 1 91 ? -10.929 12.889 8.200 1.00 73.50 91 SER A C 1
ATOM 717 O O . SER A 1 91 ? -11.785 13.577 7.642 1.00 73.50 91 SER A O 1
ATOM 719 N N . LEU A 1 92 ? -10.589 13.060 9.480 1.00 55.97 92 LEU A N 1
ATOM 720 C CA . LEU A 1 92 ? -10.944 14.239 10.268 1.00 55.97 92 LEU A CA 1
ATOM 721 C C . LEU A 1 92 ? -10.149 15.419 9.696 1.00 55.97 92 LEU A C 1
ATOM 723 O O . LEU A 1 92 ? -8.963 15.561 9.993 1.00 55.97 92 LEU A O 1
ATOM 727 N N . ARG A 1 93 ? -10.763 16.223 8.829 1.00 52.31 93 ARG A N 1
ATOM 728 C CA . ARG A 1 93 ? -10.271 17.580 8.578 1.00 52.31 93 ARG A CA 1
ATOM 729 C C . ARG A 1 93 ? -10.945 18.540 9.542 1.00 52.31 93 ARG A C 1
ATOM 731 O O . ARG A 1 93 ? -12.179 18.417 9.694 1.00 52.31 93 ARG A O 1
#

Mean predicted aligned error: 11.29 Å

Organism: NCBI:txid1481914

Solvent-accessible surface area (backbone atoms only — not comparable to full-atom values): 6000 Å² total; per-residue (Å²): 115,68,67,61,54,52,52,54,52,51,53,57,56,57,64,73,68,70,74,52,68,38,99,84,73,46,90,44,88,80,88,63,54,73,68,54,48,52,50,50,51,54,52,53,52,56,50,44,64,72,76,42,52,69,54,83,54,64,67,62,50,51,53,50,48,57,54,47,57,64,54,51,75,76,52,78,86,54,95,90,53,96,72,88,88,86,82,59,60,58,76,86,124

Radius of gyration: 22.31 Å; Cα contacts (8 Å, |Δi|>4): 34; chains: 1; bounding box: 74×29×31 Å

Secondary structure (DSSP, 8-state):
-HHHHHHHHHHHHHHTT---B-TTS-B----S-HHHHHHHHHHHHHHHHHHSPBP--HHHHHHHHHHHHHHHTTSPPPTT-SS-----B----

Sequence (93 aa):
MKFAKILSLALVVAGLFGCAKSPTGRNQVILFSDSQMSQLGAQSFEQMKQEQKISQDKETNAYVQCVTDRILEYVPKQPSFDKWEVVVFDSLR

Foldseek 3Di:
DVVVVVVVVVVVVVVVPPQPADPVRDRDDDPDDPVRVVVVVVVVVVVCPVPFAWDPPPVVVVVQCVVVVVVVVPPDQDPVDHDDDDTDTPDDD

pLDDT: mean 82.85, std 14.99, range [52.31, 98.12]